Protein AF-A0A3B8U9B0-F1 (afdb_monomer_lite)

pLDDT: mean 89.85, std 13.15, range [43.53, 97.94]

Foldseek 3Di:
DDDPDPDDDQQLRQLLVVLVVLPDDPLLSVLSNVQSVQADSVRDRNDDLVVSCVVSVHDSVSSVVSVVSSVPGDGD

Sequence (76 aa):
REHPDHRDLTLWEHLQAQASAAGLSPADHGIALTLIDATDEGGYLRADLGEIAERLGLDSGRVEQVLSVCHGFEPT

Secondary structure (DSSP, 8-state):
-PPP---PPPHHHHHHHHHHHTT--HHHHHHHHHHHHTB-TT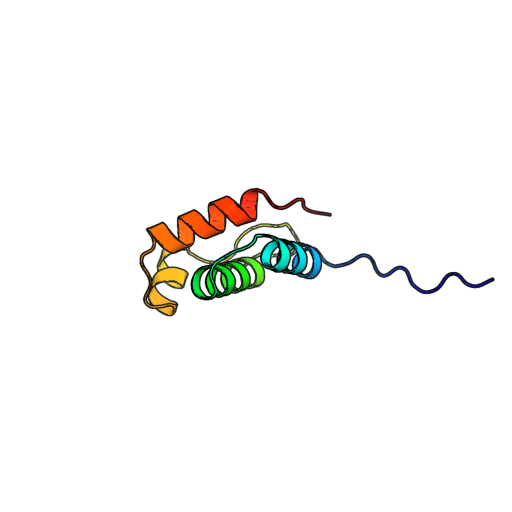S-B-S-HHHHHHHHT--HHHHHHHHHHHTTSPP-

Radius of gyration: 14.16 Å; chains: 1; bounding box: 44×24×36 Å

Structure (mmCIF, N/CA/C/O backbone):
data_AF-A0A3B8U9B0-F1
#
_entry.id   AF-A0A3B8U9B0-F1
#
loop_
_atom_site.group_PDB
_atom_site.id
_atom_site.type_symbol
_atom_site.label_atom_id
_atom_site.label_alt_id
_atom_site.label_comp_id
_atom_site.label_asym_id
_atom_site.label_entity_id
_atom_site.label_seq_id
_atom_site.pdbx_PDB_ins_code
_atom_site.Cartn_x
_atom_site.Cartn_y
_atom_site.Cartn_z
_atom_site.occupancy
_atom_site.B_iso_or_equiv
_atom_site.auth_seq_id
_atom_site.auth_comp_id
_atom_site.auth_asym_id
_atom_site.auth_atom_id
_atom_site.pdbx_PDB_model_num
ATOM 1 N N . ARG A 1 1 ? 33.837 10.000 -22.880 1.00 49.25 1 ARG A N 1
ATOM 2 C CA . ARG A 1 1 ? 32.708 10.667 -22.194 1.00 49.25 1 ARG A CA 1
ATOM 3 C C . ARG A 1 1 ? 31.911 9.540 -21.578 1.00 49.25 1 ARG A C 1
ATOM 5 O O . ARG A 1 1 ? 31.187 8.868 -22.295 1.00 49.25 1 ARG A O 1
ATOM 12 N N . GLU A 1 2 ? 32.217 9.223 -20.333 1.00 43.53 2 GLU A N 1
ATOM 13 C CA . GLU A 1 2 ? 31.619 8.095 -19.624 1.00 43.53 2 GLU A CA 1
ATOM 14 C C . GLU A 1 2 ? 30.251 8.584 -19.145 1.00 43.53 2 GLU A C 1
ATOM 16 O O . GLU A 1 2 ? 30.168 9.622 -18.486 1.00 43.53 2 GLU A O 1
ATOM 21 N N . HIS A 1 3 ? 29.178 7.954 -19.626 1.00 50.84 3 HIS A N 1
ATOM 22 C CA . HIS A 1 3 ? 27.828 8.253 -19.160 1.00 50.84 3 HIS A CA 1
ATOM 23 C C . HIS A 1 3 ? 27.735 7.762 -17.710 1.00 50.84 3 HIS A C 1
ATOM 25 O O . HIS A 1 3 ? 28.101 6.613 -17.463 1.00 50.84 3 HIS A O 1
ATOM 31 N N . PRO A 1 4 ? 27.313 8.607 -16.755 1.00 53.62 4 PRO A N 1
ATOM 32 C CA . PRO A 1 4 ? 27.143 8.172 -15.381 1.00 53.62 4 PRO A CA 1
ATOM 33 C C . PRO A 1 4 ? 26.064 7.086 -15.345 1.00 53.62 4 PRO A C 1
ATOM 35 O O . PRO A 1 4 ? 25.042 7.210 -16.018 1.00 53.62 4 PRO A O 1
ATOM 38 N N . ASP A 1 5 ? 26.358 6.028 -14.596 1.00 55.47 5 ASP A N 1
ATOM 39 C CA . ASP A 1 5 ? 25.504 4.905 -14.207 1.00 55.47 5 ASP A CA 1
ATOM 40 C C . ASP A 1 5 ? 24.006 5.286 -14.165 1.00 55.47 5 ASP A C 1
ATOM 42 O O . ASP A 1 5 ? 23.529 5.904 -13.212 1.00 55.47 5 ASP A O 1
ATOM 46 N N . HIS A 1 6 ? 23.256 4.972 -15.227 1.00 55.88 6 HIS A N 1
ATOM 47 C CA . HIS A 1 6 ? 21.795 4.997 -15.187 1.00 55.88 6 HIS A CA 1
ATOM 48 C C . HIS A 1 6 ? 21.375 3.687 -14.526 1.00 55.88 6 HIS A C 1
ATOM 50 O O . HIS A 1 6 ? 21.141 2.684 -15.196 1.00 55.88 6 HIS A O 1
ATOM 56 N N . ARG A 1 7 ? 21.364 3.673 -13.193 1.00 68.56 7 ARG A N 1
ATOM 57 C CA . ARG A 1 7 ? 20.702 2.601 -12.461 1.00 68.56 7 ARG A CA 1
ATOM 58 C C . ARG A 1 7 ? 19.203 2.786 -12.667 1.00 68.56 7 ARG A C 1
ATOM 60 O O . ARG A 1 7 ? 18.636 3.743 -12.141 1.00 68.56 7 ARG A O 1
ATOM 67 N N . ASP A 1 8 ? 18.592 1.895 -13.440 1.00 74.88 8 ASP A N 1
ATOM 68 C CA . ASP A 1 8 ? 17.137 1.792 -13.492 1.00 74.88 8 ASP A CA 1
ATOM 69 C C . ASP A 1 8 ? 16.631 1.517 -12.069 1.00 74.88 8 ASP A C 1
ATOM 71 O O . ASP A 1 8 ? 17.214 0.708 -11.331 1.00 74.88 8 ASP A O 1
ATOM 75 N N . LEU A 1 9 ? 15.617 2.272 -11.643 1.00 77.44 9 LEU A N 1
ATOM 76 C CA . LEU A 1 9 ? 15.039 2.090 -10.318 1.00 77.44 9 LEU A CA 1
ATOM 77 C C . LEU A 1 9 ? 14.394 0.701 -10.265 1.00 77.44 9 LEU A C 1
ATOM 79 O O . LEU A 1 9 ? 13.859 0.185 -11.241 1.00 77.44 9 LEU A O 1
ATOM 83 N N . THR A 1 10 ? 14.459 0.077 -9.101 1.00 89.31 10 THR A N 1
ATOM 84 C CA . THR A 1 10 ? 13.727 -1.161 -8.839 1.00 89.31 10 THR A CA 1
ATOM 85 C C . THR A 1 10 ? 12.222 -0.886 -8.823 1.00 89.31 10 THR A C 1
ATOM 87 O O . THR A 1 10 ? 11.791 0.225 -8.504 1.00 89.31 10 THR A O 1
ATOM 90 N N . LEU A 1 11 ? 11.403 -1.915 -9.073 1.00 89.25 11 LEU A N 1
ATOM 91 C CA . LEU A 1 11 ? 9.942 -1.821 -8.946 1.00 89.25 11 LEU A CA 1
ATOM 92 C C . LEU A 1 11 ? 9.525 -1.195 -7.602 1.00 89.25 11 LEU A C 1
ATOM 94 O O . LEU A 1 11 ? 8.658 -0.329 -7.548 1.00 89.25 11 LEU A O 1
ATOM 98 N N . TRP A 1 12 ? 10.197 -1.576 -6.516 1.00 92.06 12 TRP A N 1
ATOM 99 C CA . TRP A 1 12 ? 9.952 -1.041 -5.177 1.00 92.06 12 TRP A CA 1
ATOM 100 C C . TRP A 1 12 ? 10.224 0.470 -5.067 1.00 92.06 12 TRP A C 1
ATOM 102 O O . TRP A 1 12 ? 9.446 1.210 -4.457 1.00 92.06 12 TRP A O 1
ATOM 112 N N . GLU A 1 13 ? 11.311 0.955 -5.670 1.00 91.81 13 GLU A N 1
ATOM 113 C CA . GLU A 1 13 ? 11.634 2.387 -5.723 1.00 91.81 13 GLU A CA 1
ATOM 114 C C . GLU A 1 13 ? 10.608 3.153 -6.571 1.00 91.81 13 GLU A C 1
ATOM 116 O O . GLU A 1 13 ? 10.157 4.232 -6.173 1.00 91.81 13 GLU A O 1
ATOM 121 N N . HIS A 1 14 ? 10.173 2.574 -7.694 1.00 93.06 14 HIS A N 1
ATOM 122 C CA . HIS A 1 14 ? 9.128 3.148 -8.539 1.00 93.06 14 HIS A CA 1
ATOM 123 C C . HIS A 1 14 ? 7.784 3.263 -7.809 1.00 93.06 14 HIS A C 1
ATOM 125 O O . HIS A 1 14 ? 7.190 4.344 -7.782 1.00 93.06 14 HIS A O 1
ATOM 131 N N . LEU A 1 15 ? 7.323 2.193 -7.159 1.00 94.62 15 LEU A N 1
ATOM 132 C CA . LEU A 1 15 ? 6.044 2.188 -6.448 1.00 94.62 15 LEU A CA 1
ATOM 133 C C . LEU A 1 15 ? 6.028 3.170 -5.269 1.00 94.62 15 LEU A C 1
ATOM 135 O O . LEU A 1 15 ? 5.025 3.846 -5.048 1.00 94.62 15 LEU A O 1
ATOM 139 N N . GLN A 1 16 ? 7.133 3.318 -4.532 1.00 94.94 16 GLN A N 1
ATOM 140 C CA . GLN A 1 16 ? 7.210 4.304 -3.446 1.00 94.94 16 GLN A CA 1
ATOM 141 C C . GLN A 1 16 ? 7.207 5.747 -3.935 1.00 94.94 16 GLN A C 1
ATOM 143 O O . GLN A 1 16 ? 6.581 6.609 -3.307 1.00 94.94 16 GLN A O 1
ATOM 148 N N . ALA A 1 17 ? 7.902 6.030 -5.040 1.00 94.75 17 ALA A N 1
ATOM 149 C CA . ALA A 1 17 ? 7.868 7.352 -5.649 1.00 94.75 17 ALA A CA 1
ATOM 150 C C . ALA A 1 17 ? 6.430 7.720 -6.047 1.00 94.75 17 ALA A C 1
ATOM 152 O O . ALA A 1 17 ? 5.971 8.833 -5.778 1.00 94.75 17 ALA A O 1
ATOM 153 N N . GLN A 1 18 ? 5.686 6.759 -6.598 1.00 96.12 18 GLN A N 1
ATOM 154 C CA . GLN A 1 18 ? 4.285 6.942 -6.971 1.00 96.12 18 GLN A CA 1
ATOM 155 C C . GLN A 1 18 ? 3.364 7.069 -5.749 1.00 96.12 18 GLN A C 1
ATOM 157 O O . GLN A 1 18 ? 2.550 7.988 -5.708 1.00 96.12 18 GLN A O 1
ATOM 162 N N . ALA A 1 19 ? 3.557 6.267 -4.696 1.00 96.44 19 ALA A N 1
ATOM 163 C CA . ALA A 1 19 ? 2.830 6.412 -3.429 1.00 96.44 19 ALA A CA 1
ATOM 164 C C . ALA A 1 19 ? 3.040 7.793 -2.784 1.00 96.44 19 ALA A C 1
ATOM 166 O O . ALA A 1 19 ? 2.105 8.387 -2.242 1.00 96.44 19 ALA A O 1
ATOM 167 N N . SER A 1 20 ? 4.253 8.339 -2.893 1.00 95.75 20 SER A N 1
ATOM 168 C CA . SER A 1 20 ? 4.583 9.685 -2.414 1.00 95.75 20 SER A CA 1
ATOM 169 C C . SER A 1 20 ? 3.912 10.788 -3.230 1.00 95.75 20 SER A C 1
ATOM 171 O O . SER A 1 20 ? 3.524 11.813 -2.670 1.00 95.75 20 SER A O 1
ATOM 173 N N . ALA A 1 21 ? 3.728 10.575 -4.533 1.00 95.62 21 ALA A N 1
ATOM 174 C CA . ALA A 1 21 ? 3.037 11.503 -5.425 1.00 95.62 21 ALA A CA 1
ATOM 175 C C . ALA A 1 21 ? 1.502 11.352 -5.416 1.00 95.62 21 ALA A C 1
ATOM 177 O O . ALA A 1 21 ? 0.801 12.259 -5.863 1.00 95.62 21 ALA A O 1
ATOM 178 N N . ALA A 1 22 ? 0.964 10.251 -4.883 1.00 95.31 22 ALA A N 1
ATOM 179 C CA . ALA A 1 22 ? -0.461 9.910 -4.938 1.00 95.31 22 ALA A CA 1
ATOM 180 C C . ALA A 1 22 ? -1.375 10.762 -4.031 1.00 95.31 22 ALA A C 1
ATOM 182 O O . ALA A 1 22 ? -2.592 10.595 -4.063 1.00 95.31 22 ALA A O 1
ATOM 183 N N . GLY A 1 23 ? -0.827 11.671 -3.214 1.00 96.12 23 GLY A N 1
ATOM 184 C CA . GLY A 1 23 ? -1.629 12.560 -2.359 1.00 96.12 23 GLY A CA 1
ATOM 185 C C . GLY A 1 23 ? -2.402 11.836 -1.247 1.00 96.12 23 GLY A C 1
ATOM 186 O O 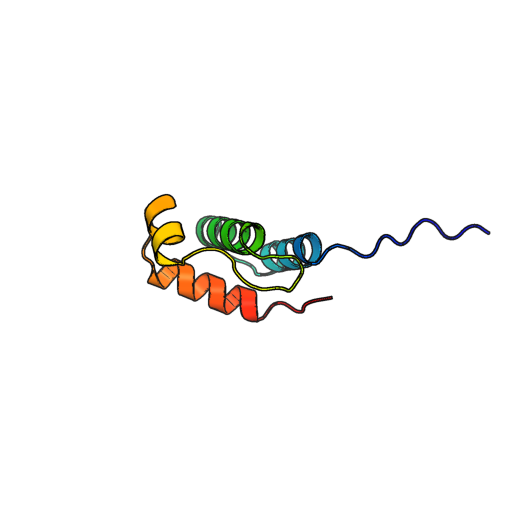. GLY A 1 23 ? -3.420 12.340 -0.774 1.00 96.12 23 GLY A O 1
ATOM 187 N N . LEU A 1 24 ? -1.930 10.653 -0.843 1.00 96.88 24 LEU A N 1
ATOM 188 C CA . LEU A 1 24 ? -2.522 9.842 0.220 1.00 96.88 24 LEU A CA 1
ATOM 189 C C . LEU A 1 24 ? -2.476 10.563 1.574 1.00 96.88 24 LEU A C 1
ATOM 191 O O . LEU A 1 24 ? -1.538 11.308 1.873 1.00 96.88 24 LEU A O 1
ATOM 195 N N . SER A 1 25 ? -3.464 10.295 2.435 1.00 97.12 25 SER A N 1
ATOM 196 C CA . SER A 1 25 ? -3.372 10.713 3.837 1.00 97.12 25 SER A CA 1
ATOM 197 C C . SER A 1 25 ? -2.168 10.036 4.515 1.00 97.12 25 SER A C 1
ATOM 199 O O . SER A 1 25 ? -1.745 8.972 4.064 1.00 97.12 25 SER A O 1
ATOM 201 N N . PRO A 1 26 ? -1.621 10.570 5.624 1.00 95.88 26 PRO A N 1
ATOM 202 C CA . PRO A 1 26 ? -0.475 9.947 6.293 1.00 95.88 26 PRO A CA 1
ATOM 203 C C . PRO A 1 26 ? -0.711 8.481 6.684 1.00 95.88 26 PRO A C 1
ATOM 205 O O . PRO A 1 26 ? 0.194 7.656 6.588 1.00 95.88 26 PRO A O 1
ATOM 208 N N . ALA A 1 27 ? -1.941 8.147 7.087 1.00 94.94 27 ALA A N 1
ATOM 209 C CA . ALA A 1 27 ? -2.321 6.776 7.406 1.00 94.94 27 ALA A CA 1
ATOM 210 C C . ALA A 1 27 ? -2.379 5.896 6.148 1.00 94.94 27 ALA A C 1
ATOM 212 O O . ALA A 1 27 ? -1.823 4.803 6.149 1.00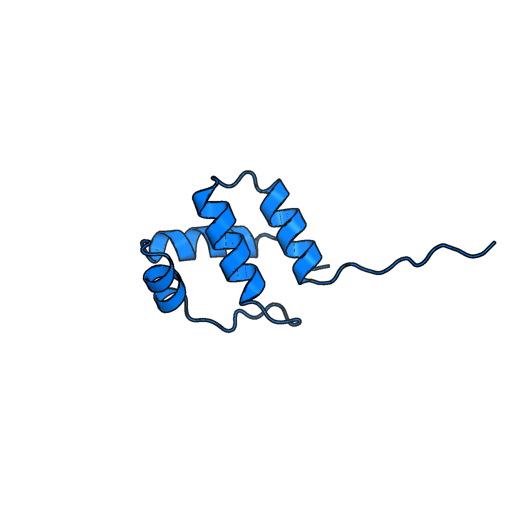 94.94 27 ALA A O 1
ATOM 213 N N . ASP A 1 28 ? -2.985 6.385 5.062 1.00 97.44 28 ASP A N 1
ATOM 214 C CA . ASP A 1 28 ? -3.093 5.622 3.810 1.00 97.44 28 ASP A CA 1
ATOM 215 C C . ASP A 1 28 ? -1.731 5.448 3.131 1.00 97.44 28 ASP A C 1
ATOM 217 O O . ASP A 1 28 ? -1.451 4.402 2.557 1.00 97.44 28 ASP A O 1
ATOM 221 N N . HIS A 1 29 ? -0.843 6.435 3.260 1.00 97.50 29 HIS A N 1
ATOM 222 C CA . HIS A 1 29 ? 0.538 6.331 2.807 1.00 97.50 29 HIS A CA 1
ATOM 223 C C . HIS A 1 29 ? 1.278 5.221 3.570 1.00 97.50 29 HIS A C 1
ATOM 225 O O . HIS A 1 29 ? 1.955 4.404 2.954 1.00 97.50 29 HIS A O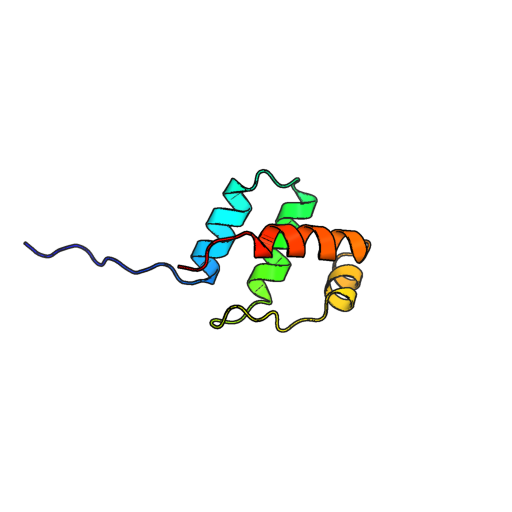 1
ATOM 231 N N . GLY A 1 30 ? 1.123 5.135 4.896 1.00 97.00 30 GLY A N 1
ATOM 232 C CA . GLY A 1 30 ? 1.716 4.046 5.684 1.00 97.00 30 GLY A CA 1
ATOM 233 C C . GLY A 1 30 ? 1.222 2.656 5.260 1.00 97.00 30 GLY A C 1
ATOM 234 O O . GLY A 1 30 ? 2.011 1.711 5.180 1.00 97.00 30 GLY A O 1
ATOM 235 N N . ILE A 1 31 ? -0.065 2.541 4.920 1.00 97.94 31 ILE A N 1
ATOM 236 C CA . ILE A 1 31 ? -0.639 1.313 4.350 1.00 97.94 31 ILE A CA 1
ATOM 237 C C . ILE A 1 31 ? 0.003 1.009 2.990 1.00 97.94 31 ILE A C 1
ATOM 239 O O . ILE A 1 31 ? 0.440 -0.117 2.771 1.00 97.94 31 ILE A O 1
ATOM 243 N N . ALA A 1 32 ? 0.121 2.005 2.104 1.00 97.69 32 ALA A N 1
ATOM 244 C CA . ALA A 1 32 ? 0.724 1.837 0.782 1.00 97.69 32 ALA A CA 1
ATOM 245 C C . ALA A 1 32 ? 2.169 1.328 0.876 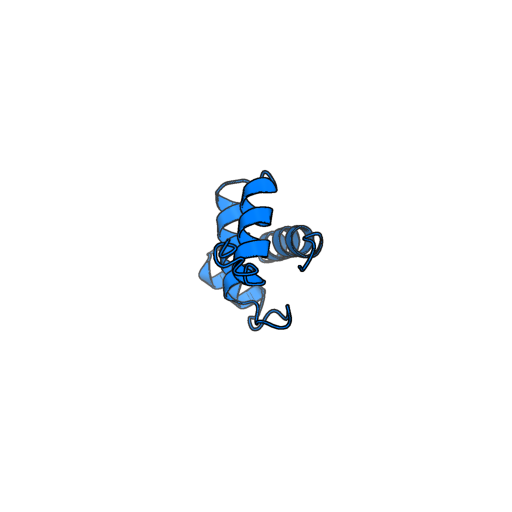1.00 97.69 32 ALA A C 1
ATOM 247 O O . ALA A 1 32 ? 2.521 0.371 0.195 1.00 97.69 32 ALA A O 1
ATOM 248 N N . LEU A 1 33 ? 2.985 1.894 1.771 1.00 97.25 33 LEU A N 1
ATOM 249 C CA . LEU A 1 33 ? 4.354 1.416 1.997 1.00 97.25 33 LEU A CA 1
ATOM 250 C C . LEU A 1 33 ? 4.389 -0.034 2.489 1.00 97.25 33 LEU A C 1
ATOM 252 O O . LEU A 1 33 ? 5.237 -0.803 2.050 1.00 97.25 33 LEU A O 1
ATOM 256 N N . THR A 1 34 ? 3.449 -0.424 3.353 1.00 97.31 34 THR A N 1
ATOM 257 C CA . THR A 1 34 ? 3.345 -1.807 3.847 1.00 97.31 34 THR A CA 1
ATOM 258 C C . THR A 1 34 ? 2.987 -2.781 2.721 1.00 97.31 34 THR A C 1
ATOM 260 O O . THR A 1 34 ? 3.554 -3.867 2.640 1.00 97.31 34 THR A O 1
ATOM 263 N N . LEU A 1 35 ? 2.069 -2.395 1.830 1.00 97.12 35 LEU A N 1
ATOM 264 C CA . LEU A 1 35 ? 1.696 -3.196 0.660 1.00 97.12 35 LEU A CA 1
ATOM 265 C C . LEU A 1 35 ? 2.862 -3.324 -0.330 1.00 97.12 35 LEU A C 1
ATOM 267 O O . LEU A 1 35 ? 3.121 -4.413 -0.839 1.00 97.12 35 LEU A O 1
ATOM 271 N N . ILE A 1 36 ? 3.587 -2.230 -0.572 1.00 95.69 36 ILE A N 1
ATOM 272 C CA . ILE A 1 36 ? 4.747 -2.199 -1.470 1.00 95.69 36 ILE A CA 1
ATOM 273 C C . ILE A 1 36 ? 5.889 -3.068 -0.925 1.00 95.69 36 ILE A C 1
ATOM 275 O O . ILE A 1 36 ? 6.492 -3.815 -1.685 1.00 95.69 36 ILE A O 1
ATOM 279 N N . ASP A 1 37 ? 6.155 -3.027 0.381 1.00 95.62 37 ASP A N 1
ATOM 280 C CA . ASP A 1 37 ? 7.157 -3.884 1.036 1.00 95.62 37 ASP A CA 1
ATOM 281 C C . ASP A 1 37 ? 6.797 -5.378 0.960 1.00 95.62 37 ASP A C 1
ATOM 283 O O . ASP A 1 37 ? 7.664 -6.236 0.817 1.00 95.62 37 ASP A O 1
ATOM 287 N N . ALA A 1 38 ? 5.500 -5.695 0.988 1.00 95.94 38 ALA A N 1
ATOM 288 C CA . ALA A 1 38 ? 4.995 -7.054 0.824 1.00 95.94 38 ALA A CA 1
ATOM 289 C C . ALA A 1 38 ? 4.897 -7.514 -0.645 1.00 95.94 38 ALA A C 1
ATOM 291 O O . ALA A 1 38 ? 4.494 -8.654 -0.898 1.00 95.94 38 ALA A O 1
ATOM 292 N N . THR A 1 39 ? 5.222 -6.655 -1.612 1.00 94.50 39 THR A N 1
ATOM 293 C CA . THR A 1 39 ? 5.179 -6.965 -3.046 1.00 94.50 39 THR A CA 1
ATOM 294 C C . THR A 1 39 ? 6.536 -7.484 -3.509 1.00 94.50 39 THR A C 1
ATOM 296 O O . THR A 1 39 ? 7.575 -6.910 -3.191 1.00 94.50 39 THR A O 1
ATOM 299 N N . ASP A 1 40 ? 6.544 -8.589 -4.253 1.00 92.75 40 ASP A N 1
ATOM 300 C CA . ASP A 1 40 ? 7.781 -9.132 -4.816 1.00 92.75 40 ASP A CA 1
ATOM 301 C C . ASP A 1 40 ? 8.253 -8.376 -6.072 1.00 92.75 40 ASP A C 1
ATOM 303 O O . ASP A 1 40 ? 7.592 -7.479 -6.590 1.00 92.75 40 ASP A O 1
ATOM 307 N N . GLU A 1 41 ? 9.416 -8.766 -6.5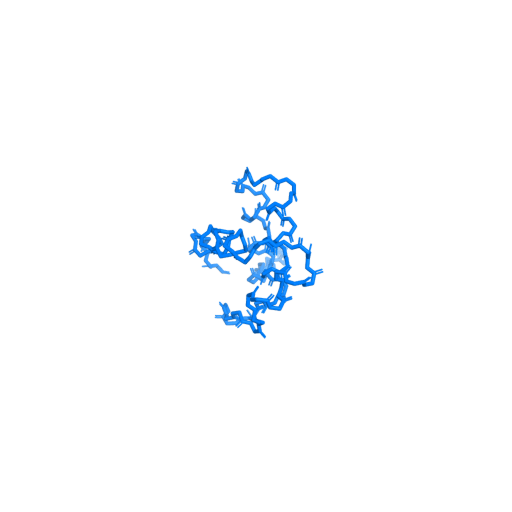94 1.00 88.75 41 GLU A N 1
ATOM 308 C CA . GLU A 1 41 ? 9.988 -8.196 -7.822 1.00 88.75 41 GLU A CA 1
ATOM 309 C C . GLU A 1 41 ? 9.121 -8.403 -9.077 1.00 88.75 41 GLU A C 1
ATOM 311 O O . GLU A 1 41 ? 9.284 -7.686 -10.061 1.00 88.75 41 GLU A O 1
ATOM 316 N N . GLY A 1 42 ? 8.194 -9.364 -9.051 1.00 88.69 42 GLY A N 1
ATOM 317 C CA . GLY A 1 42 ? 7.232 -9.617 -10.120 1.00 88.69 42 GLY A CA 1
ATOM 318 C C . GLY A 1 42 ? 5.952 -8.787 -10.005 1.00 88.69 42 GLY A C 1
ATOM 319 O O . GLY A 1 42 ? 5.084 -8.919 -10.866 1.00 88.69 42 GLY A O 1
ATOM 320 N N . GLY A 1 43 ? 5.816 -7.959 -8.964 1.00 90.12 43 GLY A N 1
ATOM 321 C CA . GLY A 1 43 ? 4.620 -7.159 -8.711 1.00 90.12 43 GLY A CA 1
ATOM 322 C C . GLY A 1 43 ? 3.490 -7.925 -8.025 1.00 90.12 43 GLY A C 1
ATOM 323 O O . GLY A 1 43 ? 2.360 -7.441 -7.994 1.00 90.12 43 GLY A O 1
ATOM 324 N N . TYR A 1 44 ? 3.764 -9.107 -7.468 1.00 91.81 44 TYR A N 1
ATOM 325 C CA . TYR A 1 44 ? 2.763 -9.892 -6.753 1.00 91.81 44 TYR A CA 1
ATOM 326 C C . TYR A 1 44 ? 2.851 -9.644 -5.252 1.00 91.81 44 TYR A C 1
ATOM 328 O O . TYR A 1 44 ? 3.902 -9.824 -4.635 1.00 91.81 44 TYR A O 1
ATOM 336 N N . LEU A 1 45 ? 1.717 -9.293 -4.647 1.00 94.06 45 LEU A N 1
ATOM 337 C CA . LEU A 1 45 ? 1.599 -9.195 -3.197 1.00 94.06 45 LEU A CA 1
ATOM 338 C C . LEU A 1 45 ? 1.768 -10.585 -2.560 1.00 94.06 45 LEU A C 1
ATOM 340 O O . LEU A 1 45 ? 1.075 -11.537 -2.922 1.00 94.06 45 LEU A O 1
ATOM 344 N N . ARG A 1 46 ? 2.686 -10.703 -1.598 1.00 95.50 46 ARG A N 1
ATOM 345 C CA . ARG A 1 46 ? 3.034 -11.959 -0.902 1.00 95.50 46 ARG A CA 1
ATOM 346 C C . ARG A 1 46 ? 2.484 -12.035 0.521 1.00 95.50 46 ARG A C 1
ATOM 348 O O . ARG A 1 46 ? 2.913 -12.887 1.294 1.00 95.50 46 ARG A O 1
ATOM 355 N N . ALA A 1 47 ? 1.547 -11.156 0.858 1.00 94.56 47 ALA A N 1
ATOM 356 C CA . ALA A 1 47 ? 0.909 -11.070 2.163 1.00 94.56 47 ALA A CA 1
ATOM 357 C C . ALA A 1 47 ? -0.618 -11.095 2.037 1.00 94.56 47 ALA A C 1
ATOM 359 O O . ALA A 1 47 ? -1.173 -10.712 1.005 1.00 94.56 47 ALA A O 1
ATOM 360 N N . ASP A 1 48 ? -1.284 -11.524 3.107 1.00 95.94 48 ASP A N 1
ATOM 361 C CA . ASP A 1 48 ? -2.735 -11.457 3.230 1.00 95.94 48 ASP A CA 1
ATOM 362 C C . ASP A 1 48 ? -3.183 -10.056 3.682 1.00 95.94 48 ASP A C 1
ATOM 364 O O . ASP A 1 48 ? -2.583 -9.442 4.569 1.00 95.94 48 ASP A O 1
ATOM 368 N N . LEU A 1 49 ? -4.246 -9.533 3.066 1.00 95.81 49 LEU A N 1
ATOM 369 C CA . LEU A 1 49 ? -4.746 -8.189 3.375 1.00 95.81 49 LEU A CA 1
ATOM 370 C C . LEU A 1 49 ? -5.387 -8.105 4.762 1.00 95.81 49 LEU A C 1
ATOM 372 O O . LEU A 1 49 ? -5.276 -7.067 5.415 1.00 95.81 49 LEU A O 1
ATOM 376 N N . GLY A 1 50 ? -6.024 -9.185 5.219 1.00 95.75 50 GLY A N 1
ATOM 377 C CA . GLY A 1 50 ? -6.573 -9.292 6.565 1.00 95.75 50 GLY A CA 1
ATOM 378 C C . GLY A 1 50 ? -5.466 -9.260 7.612 1.00 95.75 50 GLY A C 1
ATOM 379 O O . GLY A 1 50 ? -5.535 -8.462 8.541 1.00 95.75 50 GLY A O 1
ATOM 380 N N . GLU A 1 51 ? -4.390 -10.023 7.413 1.00 95.50 51 GLU A N 1
ATOM 381 C CA . GLU A 1 51 ? -3.226 -9.993 8.310 1.00 95.50 51 GLU A CA 1
ATOM 382 C C . GLU A 1 51 ? -2.559 -8.608 8.362 1.00 95.50 51 GLU A C 1
ATOM 384 O O . GLU A 1 51 ? -2.156 -8.147 9.433 1.00 95.50 51 GLU A O 1
ATOM 389 N N . ILE A 1 52 ? -2.450 -7.908 7.225 1.00 96.12 52 ILE A N 1
ATOM 390 C CA . ILE A 1 52 ? -1.947 -6.525 7.193 1.00 96.12 52 ILE A CA 1
ATOM 391 C C . ILE A 1 52 ? -2.876 -5.600 7.988 1.00 96.12 52 ILE A C 1
ATOM 393 O O . ILE A 1 52 ? -2.397 -4.809 8.804 1.00 96.12 52 ILE A O 1
ATOM 397 N N . ALA A 1 53 ? -4.189 -5.702 7.783 1.00 96.44 53 ALA A N 1
ATOM 398 C CA . ALA A 1 53 ? -5.175 -4.891 8.490 1.00 96.44 53 ALA A CA 1
ATOM 399 C C . ALA A 1 53 ? -5.120 -5.122 10.008 1.00 96.44 53 ALA A C 1
ATOM 401 O O . ALA A 1 53 ? -5.030 -4.160 10.774 1.00 96.44 53 ALA A O 1
ATOM 402 N N . GLU A 1 54 ? -5.069 -6.383 10.443 1.00 96.69 54 GLU A N 1
ATOM 403 C CA . GLU A 1 54 ? -4.938 -6.766 11.851 1.00 96.69 54 GLU A CA 1
ATOM 404 C C . GLU A 1 54 ? -3.650 -6.220 12.474 1.00 96.69 54 GLU A C 1
ATOM 406 O O . GLU A 1 54 ? -3.689 -5.615 13.548 1.00 96.69 54 GLU A O 1
ATOM 411 N N . ARG A 1 55 ? -2.507 -6.358 11.788 1.00 94.50 55 ARG A N 1
ATOM 412 C CA . ARG A 1 55 ? -1.210 -5.840 12.257 1.00 94.50 55 ARG A CA 1
ATOM 413 C C . ARG A 1 55 ? -1.199 -4.323 12.414 1.00 94.50 55 ARG A C 1
ATOM 415 O O . ARG A 1 55 ? -0.539 -3.814 13.318 1.00 94.50 55 ARG A O 1
ATOM 422 N N . LEU A 1 56 ? -1.898 -3.609 11.535 1.00 93.94 56 LEU A N 1
ATOM 423 C CA . LEU A 1 56 ? -2.011 -2.152 11.582 1.00 93.94 56 LEU A CA 1
ATOM 424 C C . LEU A 1 56 ? -3.131 -1.672 12.522 1.00 93.94 56 LEU A C 1
ATOM 426 O O . LEU A 1 56 ? -3.216 -0.474 12.794 1.00 93.94 56 LEU A O 1
ATOM 430 N N . GLY A 1 57 ? -3.978 -2.574 13.032 1.00 95.44 57 GLY A N 1
ATOM 431 C CA . GLY A 1 57 ? -5.158 -2.226 13.826 1.00 95.44 57 GLY A CA 1
ATOM 432 C C . GLY A 1 57 ? -6.195 -1.431 13.027 1.00 95.44 57 GLY A C 1
ATOM 433 O O . GLY A 1 57 ? -6.854 -0.546 13.577 1.00 95.44 57 GLY A O 1
ATOM 434 N N . LEU A 1 58 ? -6.294 -1.698 11.723 1.00 95.06 58 LEU A N 1
ATOM 435 C CA . LEU A 1 58 ? -7.150 -0.988 10.776 1.00 95.06 58 LEU A CA 1
ATOM 436 C C . LEU A 1 58 ? -8.262 -1.888 10.235 1.00 95.06 58 LEU A C 1
ATOM 438 O O . LEU A 1 58 ? -8.198 -3.111 10.301 1.00 95.06 58 LEU A O 1
ATOM 442 N N . ASP A 1 59 ? -9.280 -1.251 9.663 1.00 94.25 59 ASP A N 1
ATOM 443 C CA . ASP A 1 59 ? -10.313 -1.935 8.890 1.00 94.25 59 ASP A CA 1
ATOM 444 C C . ASP A 1 59 ? -9.730 -2.513 7.588 1.00 94.25 59 ASP A C 1
ATOM 446 O O . ASP A 1 59 ? -8.972 -1.834 6.886 1.00 94.25 59 ASP A O 1
ATOM 450 N N . SER A 1 60 ? -10.099 -3.751 7.247 1.00 94.12 60 SER A N 1
ATOM 451 C CA . SER A 1 60 ? -9.607 -4.428 6.040 1.00 94.12 60 SER A CA 1
ATOM 452 C C . SER A 1 60 ? -10.043 -3.721 4.757 1.00 94.12 60 SER A C 1
ATOM 454 O O . SER A 1 60 ? -9.251 -3.608 3.822 1.00 94.12 60 SER A O 1
ATOM 456 N N . GLY A 1 61 ? -11.246 -3.140 4.738 1.00 96.38 61 GLY A N 1
ATOM 457 C CA . GLY A 1 61 ? -11.742 -2.355 3.611 1.00 96.38 61 GLY A CA 1
ATOM 458 C C . GLY A 1 61 ? -10.873 -1.130 3.333 1.00 96.38 61 GLY A C 1
ATOM 459 O O . GLY A 1 61 ? -10.671 -0.763 2.176 1.00 96.38 61 GLY A O 1
ATOM 460 N N . ARG A 1 62 ? -10.269 -0.528 4.365 1.00 96.56 62 ARG A N 1
ATOM 461 C CA . ARG A 1 62 ? -9.301 0.562 4.176 1.00 96.56 62 ARG A CA 1
ATOM 462 C C . ARG A 1 62 ? -8.028 0.085 3.475 1.00 96.56 62 ARG A C 1
ATOM 464 O O . ARG A 1 62 ? -7.535 0.779 2.589 1.00 96.56 62 ARG A O 1
ATOM 471 N N . VAL A 1 63 ? -7.509 -1.086 3.844 1.00 97.56 63 VAL A N 1
ATOM 472 C CA . VAL A 1 63 ? -6.319 -1.671 3.202 1.00 97.56 63 VAL A CA 1
ATOM 473 C C . VAL A 1 63 ? -6.604 -2.006 1.737 1.00 97.56 63 VAL A C 1
ATOM 475 O O . VAL A 1 63 ? -5.810 -1.656 0.866 1.00 97.56 63 VAL A O 1
ATOM 478 N N . GLU A 1 64 ? -7.767 -2.590 1.448 1.00 97.38 64 GLU A N 1
ATOM 479 C CA . GLU A 1 64 ? -8.222 -2.873 0.080 1.00 97.38 64 GLU A CA 1
ATOM 480 C C . GLU A 1 64 ? -8.356 -1.602 -0.771 1.00 97.38 64 GLU A C 1
ATOM 482 O O . GLU A 1 64 ? -7.954 -1.590 -1.936 1.00 97.38 64 GLU A O 1
ATOM 487 N N . GLN A 1 65 ? -8.874 -0.509 -0.202 1.00 97.50 65 GLN A N 1
ATOM 488 C CA . GLN A 1 65 ? -8.967 0.764 -0.921 1.00 97.50 65 GLN A CA 1
ATOM 489 C C . GLN A 1 65 ? -7.597 1.322 -1.292 1.00 97.50 65 GLN A C 1
ATOM 491 O O . GLN A 1 65 ? -7.410 1.773 -2.422 1.00 97.50 65 GLN A O 1
ATOM 496 N N . VAL A 1 66 ? -6.627 1.262 -0.379 1.00 97.69 66 VAL A N 1
ATOM 497 C CA . VAL A 1 66 ? -5.260 1.702 -0.681 1.00 97.69 66 VAL A CA 1
ATOM 498 C C . VAL A 1 66 ? -4.609 0.791 -1.718 1.00 97.69 66 VAL A C 1
ATOM 500 O O . VAL A 1 66 ? -3.997 1.297 -2.657 1.00 97.69 66 VAL A O 1
ATOM 503 N N . LEU A 1 67 ? -4.806 -0.528 -1.631 1.00 96.88 67 LEU A N 1
ATOM 504 C CA . LEU A 1 67 ? -4.338 -1.458 -2.660 1.00 96.88 67 LEU A CA 1
ATOM 505 C C . LEU A 1 67 ? -4.919 -1.114 -4.039 1.00 96.88 67 LEU A C 1
ATOM 507 O O . LEU A 1 67 ? -4.194 -1.125 -5.031 1.00 96.88 67 LEU A O 1
ATOM 511 N N . SER A 1 68 ? -6.201 -0.748 -4.108 1.00 96.88 68 SER A N 1
ATOM 512 C CA . SER A 1 68 ? -6.824 -0.311 -5.360 1.00 96.88 68 SER A CA 1
ATOM 513 C C . SER A 1 68 ? -6.174 0.947 -5.939 1.00 96.88 68 SER A C 1
ATOM 515 O O . SER A 1 68 ? -6.135 1.079 -7.161 1.00 96.88 68 SER A O 1
ATOM 517 N N . VAL A 1 69 ? -5.675 1.863 -5.102 1.00 96.38 69 VAL A N 1
ATOM 518 C CA . VAL A 1 69 ? -4.894 3.023 -5.565 1.00 96.38 69 VAL A CA 1
ATOM 519 C C . VAL A 1 69 ? -3.533 2.567 -6.088 1.00 96.38 69 VAL A C 1
ATOM 521 O O . VAL A 1 69 ? -3.144 2.969 -7.182 1.00 96.38 69 VAL A O 1
ATOM 524 N N . CYS A 1 70 ? -2.841 1.689 -5.357 1.00 95.31 70 CYS A N 1
ATOM 525 C CA . CYS A 1 70 ? -1.539 1.154 -5.760 1.00 95.31 70 CYS A CA 1
ATOM 526 C C . CYS A 1 70 ? -1.594 0.358 -7.072 1.00 95.31 70 CYS A C 1
ATOM 528 O O . CYS A 1 70 ? -0.650 0.414 -7.846 1.00 95.31 70 CYS A O 1
ATOM 530 N N . HIS A 1 71 ? -2.692 -0.332 -7.384 1.00 93.94 71 HIS A N 1
ATOM 531 C CA . HIS A 1 71 ? -2.861 -0.986 -8.690 1.00 93.94 71 HIS A CA 1
ATOM 532 C C . HIS A 1 71 ? -2.952 -0.006 -9.872 1.00 93.94 71 HIS A C 1
ATOM 534 O O . HIS A 1 71 ? -2.793 -0.422 -11.016 1.00 93.94 71 HIS A O 1
ATOM 540 N N . GLY A 1 72 ? -3.219 1.278 -9.619 1.00 93.12 72 GLY A N 1
ATOM 541 C CA . GLY A 1 72 ? -3.165 2.331 -10.634 1.00 93.12 72 GLY A CA 1
ATOM 542 C C . GLY A 1 72 ? -1.753 2.854 -10.908 1.00 93.12 72 GLY A C 1
ATOM 543 O O . GLY A 1 72 ? -1.596 3.733 -11.752 1.00 93.12 72 GLY A O 1
ATOM 544 N N . PHE A 1 73 ? -0.747 2.360 -10.184 1.00 93.44 73 PHE A N 1
ATOM 545 C CA . PHE A 1 73 ? 0.648 2.734 -10.373 1.00 93.44 73 PHE A CA 1
ATOM 546 C C . PHE A 1 73 ? 1.223 2.052 -11.614 1.00 93.44 73 PHE A C 1
ATOM 548 O O . PHE A 1 73 ? 0.938 0.888 -11.893 1.00 93.44 73 PHE A O 1
ATOM 555 N N . GLU A 1 74 ? 2.032 2.785 -12.373 1.00 82.31 74 GLU A N 1
ATOM 556 C CA . GLU A 1 74 ? 2.685 2.251 -13.565 1.00 82.31 74 GLU A CA 1
ATOM 557 C C . GLU A 1 74 ? 3.938 1.459 -13.154 1.00 82.31 74 GLU A C 1
ATOM 559 O O . GLU A 1 74 ? 4.828 2.032 -12.519 1.00 82.31 74 GLU A O 1
ATOM 564 N N . PRO A 1 75 ? 4.045 0.162 -13.494 1.00 69.94 75 PRO A N 1
ATOM 565 C CA . PRO A 1 75 ? 5.281 -0.585 -13.309 1.00 69.94 75 PRO A CA 1
ATOM 566 C C . PRO A 1 75 ? 6.279 -0.175 -14.401 1.00 69.94 75 PRO A C 1
ATOM 568 O O . PRO A 1 75 ? 5.949 -0.228 -15.588 1.00 69.94 75 PRO A O 1
ATOM 571 N N . THR A 1 76 ? 7.490 0.225 -14.018 1.00 61.28 76 THR A N 1
ATOM 572 C CA . THR A 1 76 ? 8.604 0.482 -14.947 1.00 61.28 76 THR A CA 1
ATOM 573 C C . THR A 1 76 ? 9.840 -0.285 -14.530 1.00 61.28 76 THR A C 1
ATOM 575 O O . THR A 1 76 ? 10.022 -0.454 -13.302 1.00 61.28 76 THR A O 1
#